Protein AF-A0A6A0HL00-F1 (afdb_monomer_lite)

Radius of gyration: 14.91 Å; chains: 1; bounding box: 37×49×32 Å

pLDDT: mean 86.74, std 15.73, range [36.56, 97.69]

Structure (mmCIF, N/CA/C/O backbone):
data_AF-A0A6A0HL00-F1
#
_entry.id   AF-A0A6A0HL00-F1
#
loop_
_atom_site.group_PDB
_atom_site.id
_atom_site.type_symbol
_atom_site.label_atom_id
_atom_site.label_alt_id
_atom_site.label_comp_id
_atom_site.label_asym_id
_atom_site.label_entity_id
_atom_site.label_seq_id
_atom_site.pdbx_PDB_ins_code
_atom_site.Cartn_x
_atom_site.Cartn_y
_atom_site.Cartn_z
_atom_site.occupancy
_atom_site.B_iso_or_equiv
_atom_site.auth_seq_id
_atom_site.auth_comp_id
_atom_site.auth_asym_id
_atom_site.auth_atom_id
_atom_site.pdbx_PDB_model_num
ATOM 1 N N . MET A 1 1 ? -24.723 -33.910 14.387 1.00 44.19 1 MET A N 1
ATOM 2 C CA . MET A 1 1 ? -23.335 -33.555 14.020 1.00 44.19 1 MET A CA 1
ATOM 3 C C . MET A 1 1 ? -23.344 -32.070 13.682 1.00 44.19 1 MET A C 1
ATOM 5 O O . MET A 1 1 ? -24.042 -31.686 12.755 1.00 44.19 1 MET A O 1
ATOM 9 N N . LYS A 1 2 ? -22.757 -31.217 14.527 1.00 42.97 2 LYS A N 1
ATOM 10 C CA . LYS A 1 2 ? -22.832 -29.755 14.374 1.00 42.97 2 LYS A CA 1
ATOM 11 C C . LYS A 1 2 ? -21.758 -29.353 13.361 1.00 42.97 2 LYS A C 1
ATOM 13 O O . LYS A 1 2 ? -20.577 -29.503 13.648 1.00 42.97 2 LYS A O 1
ATOM 18 N N . MET A 1 3 ? -22.172 -28.952 12.164 1.00 36.56 3 MET A N 1
ATOM 19 C CA . MET A 1 3 ? -21.268 -28.488 11.114 1.00 36.56 3 MET A CA 1
ATOM 20 C C . MET A 1 3 ? -20.731 -27.122 11.550 1.00 36.56 3 MET A C 1
ATOM 22 O O . MET A 1 3 ? -21.468 -26.139 11.575 1.00 36.56 3 MET A O 1
ATOM 26 N N . VAL A 1 4 ? -19.480 -27.082 12.004 1.00 46.38 4 VAL A N 1
ATOM 27 C CA . VAL A 1 4 ? -18.776 -25.826 12.268 1.00 46.38 4 VAL A CA 1
ATOM 28 C C . VAL A 1 4 ? -18.347 -25.299 10.906 1.00 46.38 4 VAL A C 1
ATOM 30 O O . VAL A 1 4 ? -17.425 -25.825 10.289 1.00 46.38 4 VAL A O 1
ATOM 33 N N . VAL A 1 5 ? -19.083 -24.314 10.398 1.00 45.00 5 VAL A N 1
ATOM 34 C CA . VAL A 1 5 ? -18.658 -23.531 9.240 1.00 45.00 5 VAL A CA 1
ATOM 35 C C . VAL A 1 5 ? -17.499 -22.667 9.722 1.00 45.00 5 VAL A C 1
ATOM 37 O O . VAL A 1 5 ? -17.699 -21.721 10.480 1.00 45.00 5 VAL A O 1
ATOM 40 N N . TYR A 1 6 ? -16.278 -23.024 9.337 1.00 46.00 6 TYR A N 1
ATOM 41 C CA . TYR A 1 6 ? -15.144 -22.122 9.464 1.00 46.00 6 TYR A CA 1
ATOM 42 C C . TYR A 1 6 ? -15.341 -21.030 8.413 1.00 46.00 6 TYR A C 1
ATOM 44 O O . TYR A 1 6 ? -15.030 -21.226 7.240 1.00 46.00 6 TYR A O 1
ATOM 52 N N . CYS A 1 7 ? -15.921 -19.895 8.809 1.00 47.44 7 CYS A N 1
ATOM 53 C CA . CYS A 1 7 ? -15.762 -18.677 8.027 1.00 47.44 7 CYS A CA 1
ATOM 54 C C . CYS A 1 7 ? -14.262 -18.371 8.011 1.00 47.44 7 CYS A C 1
ATOM 56 O O . CYS A 1 7 ? -13.711 -17.930 9.018 1.00 47.44 7 CYS A O 1
ATOM 58 N N . P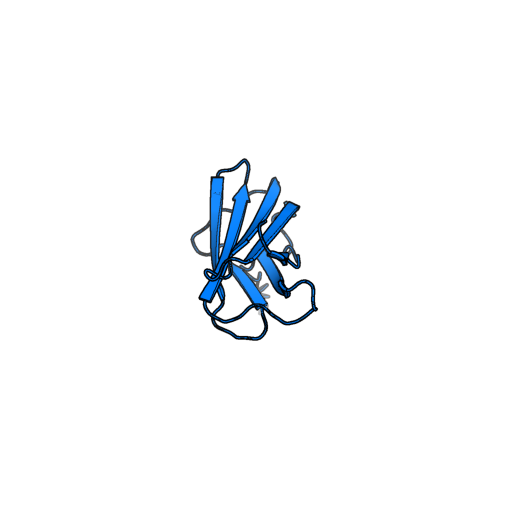HE A 1 8 ? -13.592 -18.658 6.895 1.00 42.84 8 PHE A N 1
ATOM 59 C CA . PHE A 1 8 ? -12.274 -18.108 6.612 1.00 42.84 8 PHE A CA 1
ATOM 60 C C . PHE A 1 8 ? -12.463 -16.603 6.433 1.00 42.84 8 PHE A C 1
ATOM 62 O O . PHE A 1 8 ? -12.720 -16.125 5.331 1.00 42.84 8 PHE A O 1
ATOM 69 N N . PHE A 1 9 ? -12.410 -15.851 7.528 1.00 53.38 9 PHE A N 1
ATOM 70 C CA . PHE A 1 9 ? -12.161 -14.425 7.426 1.00 53.38 9 PHE A CA 1
ATOM 71 C C . PHE A 1 9 ? -10.759 -14.302 6.834 1.00 53.38 9 PHE A C 1
ATOM 73 O O . PHE A 1 9 ? -9.781 -14.675 7.482 1.00 53.38 9 PHE A O 1
ATOM 80 N N . SER A 1 10 ? -10.666 -13.875 5.572 1.00 65.12 10 SER A N 1
ATOM 81 C CA . SER A 1 10 ? -9.398 -13.390 5.037 1.00 65.12 10 SER A CA 1
ATOM 82 C C . SER A 1 10 ? -8.894 -12.328 6.011 1.00 65.12 10 SER A C 1
ATOM 84 O O . SER A 1 10 ? -9.611 -11.379 6.321 1.00 65.12 10 SER A O 1
ATOM 86 N N . ASN A 1 11 ? -7.696 -12.521 6.549 1.00 83.00 11 ASN A N 1
ATOM 87 C CA . ASN A 1 11 ? -7.044 -11.560 7.437 1.00 83.00 11 ASN A CA 1
ATOM 88 C C . ASN A 1 11 ? -6.485 -10.351 6.672 1.00 83.00 11 ASN A C 1
ATOM 90 O O . ASN A 1 11 ? -5.931 -9.441 7.289 1.00 83.00 11 ASN A O 1
ATOM 94 N N . VAL A 1 12 ? -6.624 -10.336 5.344 1.00 89.81 12 VAL A N 1
ATOM 95 C CA . VAL A 1 12 ? -6.266 -9.209 4.488 1.00 89.81 12 VAL A CA 1
ATOM 96 C C . VAL A 1 12 ? -7.157 -8.019 4.835 1.00 89.81 12 VAL A C 1
ATOM 98 O O . VAL A 1 12 ? -8.378 -8.129 4.894 1.00 89.81 12 VAL A O 1
ATOM 101 N N . GLN A 1 13 ? -6.521 -6.885 5.097 1.00 92.19 13 GLN A N 1
ATOM 102 C CA . GLN A 1 13 ? -7.179 -5.631 5.458 1.00 92.19 13 GLN A CA 1
ATOM 103 C C . GLN A 1 13 ? -7.190 -4.673 4.268 1.00 92.19 13 GLN A C 1
ATOM 105 O O . GLN A 1 13 ? -8.196 -4.010 4.022 1.00 92.19 13 GLN A O 1
ATOM 110 N N . PHE A 1 14 ? -6.094 -4.659 3.503 1.00 93.81 14 PHE A N 1
ATOM 111 C CA . PHE A 1 14 ? -5.936 -3.868 2.286 1.00 93.81 14 PHE A CA 1
ATOM 112 C C . PHE A 1 14 ? -5.359 -4.730 1.175 1.00 93.81 14 PHE A C 1
ATOM 114 O O . PHE A 1 14 ? -4.406 -5.482 1.403 1.00 93.81 14 PHE A O 1
ATOM 121 N N . GLU A 1 15 ? -5.910 -4.583 -0.019 1.00 94.75 15 GLU A N 1
ATOM 122 C CA . GLU A 1 15 ? -5.484 -5.305 -1.211 1.00 94.75 15 GLU A CA 1
ATOM 123 C C . GLU A 1 15 ? -5.567 -4.401 -2.438 1.00 94.75 15 GLU A C 1
ATOM 125 O O . GLU A 1 15 ? -6.341 -3.449 -2.472 1.00 94.75 15 GLU A O 1
ATOM 130 N N . GLY A 1 16 ? -4.773 -4.681 -3.460 1.00 95.50 16 GLY A N 1
ATOM 131 C CA . GLY A 1 16 ? -4.881 -3.992 -4.738 1.00 95.50 16 GLY A CA 1
ATOM 132 C C . GLY A 1 16 ? -3.626 -4.151 -5.570 1.00 95.50 16 GLY A C 1
ATOM 133 O O . GLY A 1 16 ? -2.781 -5.007 -5.297 1.00 95.50 16 GLY A O 1
ATOM 134 N N . THR A 1 17 ? -3.495 -3.297 -6.581 1.00 97.38 17 THR A N 1
ATOM 135 C CA . THR A 1 17 ? -2.323 -3.279 -7.458 1.00 97.38 17 THR A CA 1
ATOM 136 C C . THR A 1 17 ? -1.617 -1.932 -7.390 1.00 97.38 17 THR A C 1
ATOM 138 O O . THR A 1 17 ? -2.238 -0.870 -7.490 1.00 97.38 17 THR A O 1
ATOM 141 N N . VAL A 1 18 ? -0.294 -1.965 -7.271 1.00 97.19 18 VAL A N 1
ATOM 142 C CA . VAL A 1 18 ? 0.567 -0.812 -7.519 1.00 97.19 18 VAL A CA 1
ATOM 143 C C . VAL A 1 18 ? 0.996 -0.830 -8.982 1.00 97.19 18 VAL A C 1
ATOM 145 O O . VAL A 1 18 ? 1.534 -1.825 -9.470 1.00 97.19 18 VAL A O 1
ATOM 148 N N . LYS A 1 19 ? 0.774 0.273 -9.693 1.00 96.69 19 LYS A N 1
ATOM 149 C CA . LYS A 1 19 ? 1.106 0.400 -11.118 1.00 96.69 19 LYS A CA 1
ATOM 150 C C . LYS A 1 19 ? 1.655 1.775 -11.448 1.00 96.69 19 LYS A C 1
ATOM 152 O O . LYS A 1 19 ? 1.282 2.760 -10.826 1.00 96.69 19 LYS A O 1
ATOM 157 N N . TYR A 1 20 ? 2.502 1.862 -12.458 1.00 95.06 20 TYR A N 1
ATOM 158 C CA . TYR A 1 20 ? 2.942 3.133 -13.022 1.00 95.06 20 TYR A CA 1
ATOM 159 C C . TYR A 1 20 ? 1.813 3.814 -13.804 1.00 95.06 20 TYR A C 1
ATOM 161 O O . TYR A 1 20 ? 0.868 3.159 -14.248 1.00 95.06 20 TYR A O 1
ATOM 169 N N . THR A 1 21 ? 1.941 5.117 -14.065 1.00 92.75 21 THR A N 1
ATOM 170 C CA . THR A 1 21 ? 0.998 5.895 -14.899 1.00 92.75 21 THR A CA 1
ATOM 171 C C . THR A 1 21 ? 0.719 5.251 -16.260 1.00 92.75 21 THR A C 1
ATOM 173 O O . THR A 1 21 ? -0.386 5.343 -16.785 1.00 92.75 21 THR A O 1
ATOM 176 N N . ILE A 1 22 ? 1.727 4.585 -16.831 1.00 90.81 22 ILE A N 1
ATOM 177 C CA . ILE A 1 22 ? 1.648 3.879 -18.118 1.00 90.81 22 ILE A CA 1
ATOM 178 C C . ILE A 1 22 ? 0.909 2.531 -18.036 1.00 90.81 22 ILE A C 1
ATOM 180 O O . ILE A 1 22 ? 0.789 1.840 -19.042 1.00 90.81 22 ILE A O 1
ATOM 184 N N . GLY A 1 23 ? 0.432 2.143 -16.851 1.00 90.44 23 GLY A N 1
ATOM 185 C CA . GLY A 1 23 ? -0.327 0.917 -16.600 1.00 90.44 23 GLY A CA 1
ATOM 186 C C . GLY A 1 23 ? 0.520 -0.312 -16.266 1.00 90.44 23 GLY A C 1
ATOM 187 O O . GLY A 1 23 ? -0.039 -1.322 -15.850 1.00 90.44 23 GLY A O 1
ATOM 188 N N . ASN A 1 24 ? 1.848 -0.236 -16.403 1.00 94.19 24 ASN A N 1
ATOM 189 C CA . ASN A 1 24 ? 2.738 -1.338 -16.037 1.00 94.19 24 ASN A CA 1
ATOM 190 C C . ASN A 1 24 ? 2.713 -1.578 -14.519 1.00 94.19 24 ASN A C 1
ATOM 192 O O . ASN A 1 24 ? 2.743 -0.602 -13.766 1.00 94.19 24 ASN A O 1
ATOM 196 N N . PRO A 1 25 ? 2.707 -2.839 -14.059 1.00 95.81 25 PRO A N 1
ATOM 197 C CA . PRO A 1 25 ? 2.791 -3.149 -12.638 1.00 95.81 25 PRO A CA 1
ATOM 198 C C . PRO A 1 25 ? 4.114 -2.667 -12.039 1.00 95.81 25 PRO A C 1
ATOM 200 O O . PRO A 1 25 ? 5.148 -2.637 -12.715 1.00 95.81 25 PRO A O 1
ATOM 203 N N . ALA A 1 26 ? 4.073 -2.288 -10.765 1.00 94.94 26 ALA A N 1
ATOM 204 C CA . ALA A 1 26 ? 5.273 -1.956 -10.014 1.00 94.94 26 ALA A CA 1
ATOM 205 C C . ALA A 1 26 ? 6.144 -3.210 -9.791 1.00 94.94 26 ALA A C 1
ATOM 207 O O . ALA A 1 26 ? 5.615 -4.320 -9.662 1.00 94.94 26 ALA A O 1
ATOM 208 N N . PRO A 1 27 ? 7.478 -3.063 -9.755 1.00 93.31 27 PRO A N 1
ATOM 209 C CA . PRO A 1 27 ? 8.391 -4.187 -9.637 1.00 93.31 27 PRO A CA 1
ATOM 210 C C . PRO A 1 27 ? 8.446 -4.747 -8.211 1.00 93.31 27 PRO A C 1
ATOM 212 O O . PRO A 1 27 ? 8.071 -4.088 -7.233 1.00 93.31 27 PRO A O 1
ATOM 215 N N . PHE A 1 28 ? 9.028 -5.945 -8.105 1.00 95.69 28 PHE A N 1
ATOM 216 C CA . PHE A 1 28 ? 9.495 -6.521 -6.845 1.00 95.69 28 PHE A CA 1
ATOM 217 C C . PHE A 1 28 ? 10.320 -5.500 -6.051 1.00 95.69 28 PHE A C 1
ATOM 219 O O . PHE A 1 28 ? 11.153 -4.791 -6.618 1.00 95.69 28 PHE A O 1
ATOM 226 N N . GLY A 1 29 ? 10.122 -5.460 -4.734 1.00 94.94 29 GLY A N 1
ATOM 227 C CA . GLY A 1 29 ? 10.834 -4.538 -3.846 1.00 94.94 29 GLY A CA 1
ATOM 228 C C . GLY A 1 29 ? 10.128 -3.200 -3.614 1.00 94.94 29 GLY A C 1
ATOM 229 O O . GLY A 1 29 ? 10.482 -2.508 -2.661 1.00 94.94 29 GLY A O 1
ATOM 230 N N . THR A 1 30 ? 9.093 -2.868 -4.395 1.00 96.81 30 THR A N 1
ATOM 231 C CA . THR A 1 30 ? 8.214 -1.721 -4.106 1.00 96.81 30 THR A CA 1
ATOM 232 C C . THR A 1 30 ? 7.589 -1.882 -2.718 1.00 96.81 30 THR A C 1
ATOM 234 O O . THR A 1 30 ? 7.159 -2.977 -2.344 1.00 96.81 30 THR A O 1
ATOM 237 N N . ILE A 1 31 ? 7.542 -0.806 -1.934 1.00 97.31 31 ILE A N 1
ATOM 238 C CA . ILE A 1 31 ? 7.031 -0.823 -0.559 1.00 97.31 31 ILE A CA 1
ATOM 239 C C . ILE A 1 31 ? 5.679 -0.123 -0.519 1.00 97.31 31 ILE A C 1
ATOM 241 O O . ILE A 1 31 ? 5.598 1.060 -0.833 1.00 97.31 31 ILE A O 1
ATOM 245 N N . VAL A 1 32 ? 4.645 -0.832 -0.069 1.00 97.69 32 VAL A N 1
ATOM 246 C CA . VAL A 1 32 ? 3.317 -0.282 0.221 1.00 97.69 32 VAL A CA 1
ATOM 247 C C . VAL A 1 32 ? 3.180 -0.049 1.720 1.00 97.69 32 VAL A C 1
ATOM 249 O O . VAL A 1 32 ? 3.498 -0.935 2.513 1.00 97.69 32 VAL A O 1
ATOM 252 N N . LYS A 1 33 ? 2.700 1.127 2.121 1.00 96.94 33 LYS A N 1
ATOM 253 C CA . LYS A 1 33 ? 2.488 1.527 3.518 1.00 96.94 33 LYS A CA 1
ATOM 254 C C . LYS A 1 33 ? 1.060 2.011 3.722 1.00 96.94 33 LYS A C 1
ATOM 256 O O . LYS A 1 33 ? 0.498 2.689 2.868 1.00 96.94 33 LYS A O 1
ATOM 261 N N . VAL A 1 34 ? 0.492 1.698 4.880 1.00 96.31 34 VAL A N 1
ATOM 262 C CA . VAL A 1 34 ? -0.866 2.079 5.280 1.00 96.31 34 VAL A CA 1
ATOM 263 C C . VAL A 1 34 ? -0.792 2.934 6.537 1.00 96.31 34 VAL A C 1
ATOM 265 O O . VAL A 1 34 ? -0.251 2.507 7.559 1.00 96.31 34 VAL A O 1
ATOM 268 N N . PHE A 1 35 ? -1.374 4.127 6.487 1.00 96.62 35 PHE A N 1
ATOM 269 C CA . PHE A 1 35 ? -1.375 5.097 7.576 1.00 96.62 35 PHE A CA 1
ATOM 270 C C . PHE A 1 35 ? -2.791 5.414 8.045 1.00 96.62 35 PHE A C 1
ATOM 272 O O . PHE A 1 35 ? -3.686 5.642 7.236 1.00 96.62 35 PHE A O 1
ATOM 279 N N . LEU A 1 36 ? -2.965 5.526 9.360 1.00 95.69 36 LEU A N 1
ATOM 280 C CA . LEU A 1 36 ? -4.171 6.061 9.993 1.00 95.69 36 LEU A CA 1
ATOM 281 C C . LEU A 1 36 ? -3.789 7.282 10.819 1.00 95.69 36 LEU A C 1
ATOM 283 O O . LEU A 1 36 ? -2.965 7.167 11.729 1.00 95.69 36 LEU A O 1
ATOM 287 N N . ASN A 1 37 ? -4.391 8.437 10.532 1.00 94.88 37 ASN A N 1
ATOM 288 C CA . ASN A 1 37 ? -4.081 9.700 11.215 1.00 94.88 37 ASN A CA 1
ATOM 289 C C . ASN A 1 37 ? -2.562 9.991 11.246 1.00 94.88 37 ASN A C 1
ATOM 291 O O . ASN A 1 37 ? -2.010 10.368 12.277 1.00 94.88 37 ASN A O 1
ATOM 295 N N . GLY A 1 38 ? -1.869 9.723 10.131 1.00 94.12 38 GLY A N 1
ATOM 296 C CA . GLY A 1 38 ? -0.418 9.906 9.984 1.00 94.12 38 GLY A CA 1
ATOM 297 C C . GLY A 1 38 ? 0.462 8.851 10.667 1.00 94.12 38 GLY A C 1
ATOM 298 O O . GLY A 1 38 ? 1.676 8.881 10.500 1.00 94.12 38 GLY A O 1
ATOM 299 N N . SER A 1 39 ? -0.114 7.901 11.408 1.00 95.00 39 SER A N 1
ATOM 300 C CA . SER A 1 39 ? 0.636 6.808 12.040 1.00 95.00 39 SER A CA 1
ATOM 301 C C . SER A 1 39 ? 0.668 5.582 11.135 1.00 95.00 39 SER A C 1
ATOM 303 O O . SER A 1 39 ? -0.390 5.146 10.679 1.00 95.00 39 SER A O 1
ATOM 305 N N . LEU A 1 40 ? 1.853 5.006 10.913 1.00 95.06 40 LEU A N 1
ATOM 306 C CA . LEU A 1 40 ? 2.001 3.748 10.178 1.00 95.06 40 LEU A CA 1
ATOM 307 C C . LEU A 1 40 ? 1.265 2.627 10.927 1.00 95.06 40 LEU A C 1
ATOM 309 O O . LEU A 1 40 ? 1.463 2.441 12.129 1.00 95.06 40 LEU A O 1
ATOM 313 N N . ARG A 1 41 ? 0.391 1.915 10.219 1.00 94.00 41 ARG A N 1
ATOM 314 C CA . ARG A 1 41 ? -0.378 0.775 10.737 1.00 94.00 41 ARG A CA 1
ATOM 315 C C . ARG A 1 41 ? 0.048 -0.539 10.127 1.00 94.00 41 ARG A C 1
ATOM 317 O O . ARG A 1 41 ? 0.016 -1.530 10.840 1.00 94.00 41 ARG A O 1
ATOM 324 N N . GLY A 1 42 ? 0.481 -0.503 8.872 1.00 93.62 42 GLY A N 1
ATOM 325 C CA . GLY A 1 42 ? 1.052 -1.669 8.238 1.00 93.62 42 GLY A CA 1
ATOM 326 C C . GLY A 1 42 ? 1.843 -1.373 6.992 1.00 93.62 42 GLY A C 1
ATOM 327 O O . GLY A 1 42 ? 1.790 -0.265 6.448 1.00 93.62 42 GLY A O 1
ATOM 328 N N . GLN A 1 43 ? 2.599 -2.372 6.559 1.00 95.38 43 GLN A N 1
ATOM 329 C CA . GLN A 1 43 ? 3.395 -2.287 5.345 1.00 95.38 43 GLN A CA 1
ATOM 330 C C . GLN A 1 43 ? 3.588 -3.651 4.684 1.00 95.38 43 GLN A C 1
ATOM 332 O O . GLN A 1 43 ? 3.599 -4.690 5.341 1.00 95.38 43 GLN A O 1
ATOM 337 N N . LYS A 1 44 ? 3.815 -3.640 3.374 1.00 95.31 44 LYS A N 1
ATOM 338 C CA . LYS A 1 44 ? 4.165 -4.825 2.591 1.00 95.31 44 LYS A CA 1
ATOM 339 C C . LYS A 1 44 ? 5.170 -4.443 1.516 1.00 95.31 44 LYS A C 1
ATOM 341 O O . LYS A 1 44 ? 4.963 -3.491 0.774 1.00 95.31 44 LYS A O 1
ATOM 346 N N . THR A 1 45 ? 6.242 -5.218 1.412 1.00 96.94 45 THR A N 1
ATOM 347 C CA . THR A 1 45 ? 7.118 -5.201 0.238 1.00 96.94 45 THR A CA 1
ATOM 348 C C . THR A 1 45 ? 6.565 -6.174 -0.795 1.00 96.94 45 THR A C 1
ATOM 350 O O . THR A 1 45 ? 6.230 -7.309 -0.438 1.00 96.94 45 THR A O 1
ATOM 353 N N . LEU A 1 46 ? 6.459 -5.734 -2.049 1.00 96.00 46 LEU A N 1
ATOM 354 C CA . LEU A 1 46 ? 6.029 -6.588 -3.153 1.00 96.00 46 LEU A CA 1
ATOM 355 C C . LEU A 1 46 ? 7.032 -7.727 -3.347 1.00 96.00 46 LEU A C 1
ATOM 357 O O . LEU A 1 46 ? 8.230 -7.487 -3.508 1.00 96.00 46 LEU A O 1
ATOM 361 N N . ASP A 1 47 ? 6.528 -8.957 -3.329 1.00 92.62 47 ASP A N 1
ATOM 362 C CA . ASP A 1 47 ? 7.275 -10.198 -3.547 1.00 92.62 47 ASP A CA 1
ATOM 363 C C . ASP A 1 47 ? 7.103 -10.762 -4.973 1.00 92.62 47 ASP A C 1
ATOM 365 O O . ASP A 1 47 ? 7.816 -11.694 -5.348 1.00 92.62 47 ASP A O 1
ATOM 369 N N . GLY A 1 48 ? 6.234 -10.152 -5.786 1.00 90.56 48 GLY A N 1
ATOM 370 C CA . GLY A 1 48 ? 6.012 -10.454 -7.203 1.00 90.56 48 GLY A CA 1
ATOM 371 C C . GLY A 1 48 ? 6.285 -9.271 -8.143 1.00 90.56 48 GLY A C 1
ATOM 372 O O . GLY A 1 48 ? 6.648 -8.176 -7.718 1.00 90.56 48 GLY A O 1
ATOM 373 N N . THR A 1 49 ? 6.118 -9.505 -9.448 1.00 91.62 49 THR A N 1
ATOM 374 C CA . THR A 1 49 ? 6.254 -8.484 -10.513 1.00 91.62 49 THR A CA 1
ATOM 375 C C . THR A 1 49 ? 4.917 -8.081 -11.138 1.00 91.62 49 THR A C 1
ATOM 377 O O . THR A 1 49 ? 4.893 -7.394 -12.154 1.00 91.62 49 THR A O 1
ATOM 380 N N . ASP A 1 50 ? 3.804 -8.548 -10.579 1.00 94.75 50 ASP A N 1
ATOM 381 C CA . ASP A 1 50 ? 2.436 -8.233 -11.002 1.00 94.75 50 ASP A CA 1
ATOM 382 C C . ASP A 1 50 ? 1.866 -6.989 -10.301 1.00 94.75 50 ASP A C 1
ATOM 384 O O . ASP A 1 50 ? 0.751 -6.571 -10.606 1.00 94.75 50 ASP A O 1
ATOM 388 N N . GLY A 1 51 ? 2.636 -6.366 -9.403 1.00 95.00 51 GLY A N 1
ATOM 389 C CA . GLY A 1 51 ? 2.230 -5.168 -8.673 1.00 95.00 51 GLY A CA 1
ATOM 390 C C . GLY A 1 51 ? 1.236 -5.447 -7.543 1.00 95.00 51 GLY A C 1
ATOM 391 O O . GLY A 1 51 ? 0.812 -4.502 -6.877 1.00 95.00 51 GLY A O 1
ATOM 392 N N . HIS A 1 52 ? 0.840 -6.705 -7.329 1.00 96.88 52 HIS A N 1
ATOM 393 C CA . HIS A 1 52 ? -0.169 -7.073 -6.339 1.00 96.88 52 HIS A CA 1
ATOM 394 C C . HIS A 1 52 ? 0.364 -6.910 -4.920 1.00 96.88 52 HIS A C 1
ATOM 396 O O . HIS A 1 52 ? 1.460 -7.369 -4.596 1.00 96.88 52 HIS A O 1
ATOM 402 N N . TYR A 1 53 ? -0.431 -6.287 -4.053 1.00 95.81 53 TYR A N 1
ATOM 403 C CA . TYR A 1 53 ? -0.151 -6.226 -2.625 1.00 95.81 53 TYR A CA 1
ATOM 404 C C . TYR A 1 53 ? -1.345 -6.726 -1.815 1.00 95.81 53 TYR A C 1
ATOM 406 O O . TYR A 1 53 ? -2.499 -6.490 -2.160 1.00 95.81 53 TYR A O 1
ATOM 414 N N . ALA A 1 54 ? -1.048 -7.363 -0.683 1.00 94.25 54 ALA A N 1
ATOM 415 C CA . ALA A 1 54 ? -2.027 -7.724 0.336 1.00 94.25 54 ALA A CA 1
ATOM 416 C C . ALA A 1 54 ? -1.418 -7.505 1.728 1.00 94.25 54 ALA A C 1
ATOM 418 O O . ALA A 1 54 ? -0.472 -8.201 2.115 1.00 94.25 54 ALA A O 1
ATOM 419 N N . ILE A 1 55 ? -1.956 -6.539 2.474 1.00 92.75 55 ILE A N 1
ATOM 420 C CA . ILE A 1 55 ? -1.554 -6.225 3.852 1.00 92.75 55 ILE A CA 1
ATOM 421 C C . ILE A 1 55 ? -2.525 -6.924 4.802 1.00 92.75 55 ILE A C 1
ATOM 423 O O . ILE A 1 55 ? -3.741 -6.750 4.697 1.00 92.75 55 ILE A O 1
ATOM 427 N N . ARG A 1 56 ? -1.987 -7.751 5.703 1.00 90.12 56 ARG A N 1
ATOM 428 C CA . ARG A 1 56 ? -2.745 -8.628 6.607 1.00 90.12 56 ARG A CA 1
ATOM 429 C C . ARG A 1 56 ? -2.653 -8.138 8.045 1.00 90.12 56 ARG A C 1
ATOM 431 O O . ARG A 1 56 ? -1.591 -7.727 8.486 1.00 90.12 56 ARG A O 1
ATOM 438 N N . GLY A 1 57 ? -3.749 -8.259 8.786 1.00 85.69 57 GLY A N 1
ATOM 439 C CA . GLY A 1 57 ? -3.852 -7.841 10.187 1.00 85.69 57 GLY A CA 1
ATOM 440 C C . GLY A 1 57 ? -3.349 -8.868 11.207 1.00 85.69 57 GLY A C 1
ATOM 441 O O . GLY A 1 57 ? -3.894 -8.918 12.303 1.00 85.69 57 GLY A O 1
ATOM 442 N N . ASP A 1 58 ? -2.375 -9.719 10.860 1.00 77.62 58 ASP A N 1
ATOM 443 C CA . ASP A 1 58 ? -1.922 -10.811 11.745 1.00 77.62 58 ASP A CA 1
ATOM 444 C C . ASP A 1 58 ? -1.169 -10.305 12.985 1.00 77.62 58 ASP A C 1
ATOM 446 O O . ASP A 1 58 ? -1.309 -10.881 14.061 1.00 77.62 58 ASP A O 1
ATOM 450 N N . ASP A 1 59 ? -0.463 -9.178 12.853 1.00 70.44 59 ASP A N 1
ATOM 451 C CA . ASP A 1 59 ? 0.249 -8.486 13.940 1.00 70.44 59 ASP A CA 1
ATOM 452 C C . ASP A 1 59 ? -0.149 -6.996 14.057 1.00 70.44 59 ASP A C 1
ATOM 454 O O . ASP A 1 59 ? 0.339 -6.255 14.915 1.00 70.44 59 ASP A O 1
ATOM 458 N N . GLU A 1 60 ? -1.049 -6.537 13.187 1.00 79.19 60 GLU A N 1
ATOM 459 C CA . GLU A 1 60 ? -1.378 -5.129 12.970 1.00 79.19 60 GLU A CA 1
ATOM 460 C C . GLU A 1 60 ? -2.860 -4.872 13.281 1.00 79.19 60 GLU A C 1
ATOM 462 O O . GLU A 1 60 ? -3.752 -5.544 12.764 1.00 79.19 60 GLU A O 1
ATOM 467 N N . ASN A 1 61 ? -3.149 -3.872 14.121 1.00 84.88 61 ASN A N 1
ATOM 468 C CA . ASN A 1 61 ? -4.527 -3.477 14.419 1.00 84.88 61 ASN A CA 1
ATOM 469 C C . ASN A 1 61 ? -5.007 -2.393 13.444 1.00 84.88 61 ASN A C 1
ATOM 471 O O . ASN A 1 61 ? -4.513 -1.258 13.476 1.00 84.88 61 ASN A O 1
ATOM 475 N N . PHE A 1 62 ? -6.019 -2.730 12.645 1.00 90.12 62 PHE A N 1
ATOM 476 C CA . PHE A 1 62 ? -6.685 -1.825 11.713 1.00 90.12 62 PHE A CA 1
ATOM 477 C C . PHE A 1 62 ? -8.101 -1.474 12.199 1.00 90.12 62 PHE A C 1
ATOM 479 O O . PHE A 1 62 ? -9.070 -2.152 11.860 1.00 90.12 62 PHE A O 1
ATOM 486 N N . PRO A 1 63 ? -8.259 -0.438 13.043 1.00 90.75 63 PRO A N 1
ATOM 487 C CA . PRO A 1 63 ? -9.587 0.026 13.426 1.00 90.75 63 PRO A CA 1
ATOM 488 C C . PRO A 1 63 ? -10.317 0.662 12.235 1.00 90.75 63 PRO A C 1
ATOM 490 O O . PRO A 1 63 ? -9.702 1.200 11.319 1.00 90.75 63 PRO A O 1
ATOM 493 N N . THR A 1 64 ? -11.648 0.685 12.286 1.00 91.31 64 THR A N 1
ATOM 494 C CA . THR A 1 64 ? -12.458 1.437 11.318 1.00 91.31 64 THR A CA 1
ATOM 495 C C . THR A 1 64 ? -11.987 2.890 11.228 1.00 91.31 64 THR A C 1
ATOM 497 O O . THR A 1 64 ? -11.815 3.561 12.250 1.00 91.31 64 THR A O 1
ATOM 500 N N . GLY A 1 65 ? -11.802 3.394 10.009 1.00 92.56 65 GLY A N 1
ATOM 501 C CA . GLY A 1 65 ? -11.263 4.731 9.804 1.00 92.56 65 GLY A CA 1
ATOM 502 C C . GLY A 1 65 ? -11.000 5.087 8.347 1.00 92.56 65 GLY A C 1
ATOM 503 O O . GLY A 1 65 ? -11.334 4.346 7.423 1.00 92.56 65 GLY A O 1
ATOM 504 N N . SER A 1 66 ? -10.405 6.264 8.170 1.00 95.31 66 SER A N 1
ATOM 505 C CA . SER A 1 66 ? -9.972 6.799 6.883 1.00 95.31 66 SER A CA 1
ATOM 506 C C . SER A 1 66 ? -8.454 6.697 6.796 1.00 95.31 66 SER A C 1
ATOM 508 O O . SER A 1 66 ? -7.743 7.282 7.618 1.00 95.31 66 SER A O 1
ATOM 510 N N . TYR A 1 67 ? -7.968 5.923 5.834 1.00 96.00 67 TYR A N 1
ATOM 511 C CA . TYR A 1 67 ? -6.560 5.589 5.690 1.00 96.00 67 TYR A CA 1
ATOM 512 C C . TYR A 1 67 ? -5.910 6.338 4.531 1.00 96.00 67 TYR A C 1
ATOM 514 O O . TYR A 1 67 ? -6.563 6.723 3.557 1.00 96.00 67 TYR A O 1
ATOM 522 N N . ARG A 1 68 ? -4.595 6.521 4.638 1.00 97.31 68 ARG A N 1
ATOM 523 C CA . ARG A 1 68 ? -3.729 6.887 3.519 1.00 97.31 68 ARG A CA 1
ATOM 524 C C . ARG A 1 68 ? -2.874 5.686 3.154 1.00 97.31 68 ARG A C 1
ATOM 526 O O . ARG A 1 68 ? -2.234 5.106 4.030 1.00 97.31 68 ARG A O 1
ATOM 533 N N . LEU A 1 69 ? -2.867 5.329 1.881 1.00 97.44 69 LEU A N 1
ATOM 534 C CA . LEU A 1 69 ? -1.992 4.311 1.321 1.00 97.44 69 LEU A CA 1
ATOM 535 C C . LEU A 1 69 ? -0.891 5.001 0.526 1.00 97.44 69 LEU A C 1
ATOM 537 O O . LEU A 1 69 ? -1.170 5.944 -0.208 1.00 97.44 69 LEU A O 1
ATOM 541 N N . GLU A 1 70 ? 0.336 4.525 0.665 1.00 97.31 70 GLU A N 1
ATOM 542 C CA . GLU A 1 70 ? 1.503 5.009 -0.070 1.00 97.31 70 GLU A CA 1
ATOM 543 C C . GLU A 1 70 ? 2.219 3.834 -0.720 1.00 97.31 70 GLU A C 1
ATOM 545 O O . GLU A 1 70 ? 2.285 2.757 -0.128 1.00 97.31 70 GLU A O 1
ATOM 550 N N . ALA A 1 71 ? 2.791 4.050 -1.898 1.00 97.12 71 ALA A N 1
ATOM 551 C CA . ALA A 1 71 ? 3.709 3.130 -2.543 1.00 97.12 71 ALA A CA 1
ATOM 552 C C . ALA A 1 71 ? 4.966 3.874 -3.009 1.00 97.12 71 ALA A C 1
ATOM 554 O O . ALA A 1 71 ? 4.874 4.959 -3.582 1.00 97.12 71 ALA A O 1
ATOM 555 N N . ASP A 1 72 ? 6.126 3.271 -2.771 1.00 95.94 72 ASP A N 1
ATOM 556 C CA . ASP A 1 72 ? 7.447 3.789 -3.138 1.00 95.94 72 ASP A CA 1
ATOM 557 C C . ASP A 1 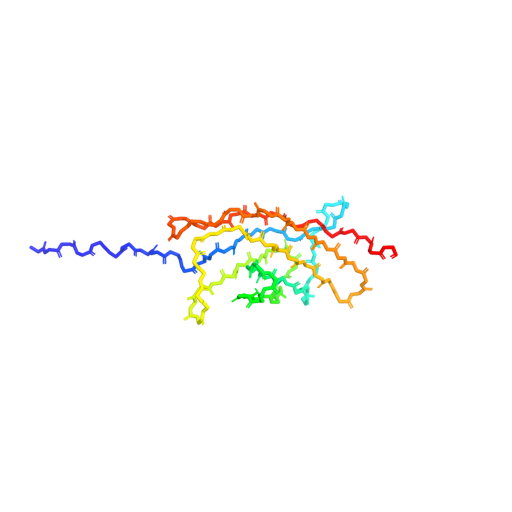72 ? 8.254 2.660 -3.788 1.00 95.94 72 ASP A C 1
ATOM 559 O O . ASP A 1 72 ? 8.506 1.627 -3.155 1.00 95.94 72 ASP A O 1
ATOM 563 N N . ASP A 1 73 ? 8.640 2.835 -5.052 1.00 93.56 73 ASP A N 1
ATOM 564 C CA . ASP A 1 73 ? 9.384 1.822 -5.810 1.00 93.56 73 ASP A CA 1
ATOM 565 C C . ASP A 1 73 ? 10.887 1.783 -5.511 1.00 93.56 73 ASP A C 1
ATOM 567 O O . ASP A 1 73 ? 11.605 0.976 -6.097 1.00 93.56 73 ASP A O 1
ATOM 571 N N . GLN A 1 74 ? 11.361 2.629 -4.590 1.00 91.94 74 GLN A N 1
ATOM 572 C CA . GLN A 1 74 ? 12.760 2.761 -4.174 1.00 91.94 74 GLN A CA 1
ATOM 573 C C . GLN A 1 74 ? 13.710 3.269 -5.273 1.00 91.94 74 GLN A C 1
ATOM 575 O O . GLN A 1 74 ? 14.922 3.332 -5.054 1.00 91.94 74 GLN A O 1
ATOM 580 N N . ILE A 1 75 ? 13.192 3.640 -6.447 1.00 87.31 75 ILE A N 1
ATOM 581 C CA . ILE A 1 75 ? 13.973 4.087 -7.612 1.00 87.31 75 ILE A CA 1
ATOM 582 C C . ILE A 1 75 ? 13.673 5.561 -7.947 1.00 87.31 75 ILE A C 1
ATOM 584 O O . ILE A 1 75 ? 14.457 6.208 -8.641 1.00 87.31 75 ILE A O 1
ATOM 588 N N . GLY A 1 76 ? 12.598 6.126 -7.391 1.00 86.56 76 GLY A N 1
ATOM 589 C CA . GLY A 1 76 ? 12.261 7.553 -7.490 1.00 86.56 76 GLY A CA 1
ATOM 590 C C . GLY A 1 76 ? 10.800 7.826 -7.840 1.00 86.56 76 GLY A C 1
ATOM 591 O O . GLY A 1 76 ? 10.431 8.973 -8.100 1.00 86.56 76 GLY A O 1
ATOM 592 N N . THR A 1 77 ? 9.964 6.790 -7.856 1.00 93.69 77 THR A N 1
ATOM 593 C CA . THR A 1 77 ? 8.554 6.882 -8.224 1.00 93.69 77 THR A CA 1
ATOM 594 C C . THR A 1 77 ? 7.689 6.631 -6.998 1.00 93.69 77 THR A C 1
ATOM 596 O O . THR A 1 77 ? 7.883 5.659 -6.267 1.00 93.69 77 THR A O 1
ATOM 599 N N . PHE A 1 78 ? 6.710 7.507 -6.779 1.00 94.94 78 PHE A N 1
ATOM 600 C CA . PHE A 1 78 ? 5.857 7.483 -5.594 1.00 94.94 78 PHE A CA 1
ATOM 601 C C . PHE A 1 78 ? 4.385 7.613 -5.984 1.00 94.94 78 PHE A C 1
ATOM 603 O O . PHE A 1 78 ? 4.032 8.270 -6.966 1.00 94.94 78 PHE A O 1
ATOM 610 N N . GLY A 1 79 ? 3.510 6.984 -5.212 1.00 95.69 79 GLY A N 1
ATOM 611 C CA . GLY A 1 79 ? 2.068 7.076 -5.382 1.00 95.69 79 GLY A CA 1
ATOM 612 C C . GLY A 1 79 ? 1.371 7.057 -4.037 1.00 95.69 79 GLY A C 1
ATOM 613 O O . GLY A 1 79 ? 1.784 6.340 -3.131 1.00 95.69 79 GLY A O 1
ATOM 614 N N . GLU A 1 80 ? 0.289 7.817 -3.910 1.00 96.00 80 GLU A N 1
ATOM 615 C CA . GLU A 1 80 ? -0.539 7.797 -2.710 1.00 96.00 80 GLU A CA 1
ATOM 616 C C . GLU A 1 80 ? -2.028 7.822 -3.039 1.00 96.00 80 GLU A C 1
ATOM 618 O O . GLU A 1 80 ? -2.462 8.377 -4.052 1.00 96.00 80 GLU A O 1
ATOM 623 N N . VAL A 1 81 ? -2.817 7.231 -2.147 1.00 96.19 81 VAL A N 1
ATOM 624 C CA . VAL A 1 81 ? -4.273 7.339 -2.143 1.00 96.19 81 VAL A CA 1
ATOM 625 C C . VAL A 1 81 ? -4.712 7.758 -0.753 1.00 96.19 81 VAL A C 1
ATOM 627 O O . VAL A 1 81 ? -4.432 7.087 0.240 1.00 96.19 81 VAL A O 1
ATOM 630 N N . ASN A 1 82 ? -5.413 8.883 -0.684 1.00 95.44 82 ASN A N 1
ATOM 631 C CA . ASN A 1 82 ? -5.943 9.429 0.555 1.00 95.44 82 ASN A CA 1
ATOM 632 C C . ASN A 1 82 ? -7.417 9.050 0.728 1.00 95.44 82 ASN A C 1
ATOM 634 O O . ASN A 1 82 ? -8.145 8.864 -0.243 1.00 95.44 82 ASN A O 1
ATOM 638 N N . ASN A 1 83 ? -7.869 9.036 1.979 1.00 93.75 83 ASN A N 1
ATOM 639 C CA . ASN A 1 83 ? -9.257 8.783 2.364 1.00 93.75 83 ASN A CA 1
ATOM 640 C C . ASN A 1 83 ? -9.813 7.407 1.975 1.00 93.75 83 ASN A C 1
ATOM 642 O O . ASN A 1 83 ? -10.997 7.262 1.668 1.00 93.75 83 ASN A O 1
ATOM 646 N N . VAL A 1 84 ? -8.962 6.386 2.022 1.00 93.88 84 VAL A N 1
ATOM 647 C CA . VAL A 1 84 ? -9.349 4.994 1.804 1.00 93.88 84 VAL A CA 1
ATOM 648 C C . VAL A 1 84 ? -10.169 4.522 3.004 1.00 93.88 84 VAL A C 1
ATOM 650 O O . VAL A 1 84 ? -9.661 4.411 4.120 1.00 93.88 84 VAL A O 1
ATOM 653 N N . SER A 1 85 ? -11.467 4.304 2.794 1.00 91.56 85 SER A N 1
ATOM 654 C CA . SER A 1 85 ? -12.376 3.902 3.866 1.00 91.56 85 SER A CA 1
ATOM 655 C C . SER A 1 85 ? -12.167 2.434 4.217 1.00 91.56 85 SER A C 1
ATOM 657 O O . SER A 1 85 ? -12.338 1.553 3.375 1.00 91.56 85 SER A O 1
ATOM 659 N N . HIS A 1 86 ? -11.829 2.175 5.476 1.00 90.00 86 HIS A N 1
ATOM 660 C CA . HIS A 1 86 ? -11.722 0.829 6.012 1.00 90.00 86 HIS A CA 1
ATOM 661 C C . HIS A 1 86 ? -12.800 0.605 7.069 1.00 90.00 86 HIS A C 1
ATOM 663 O O . HIS A 1 86 ? -12.944 1.386 8.015 1.00 90.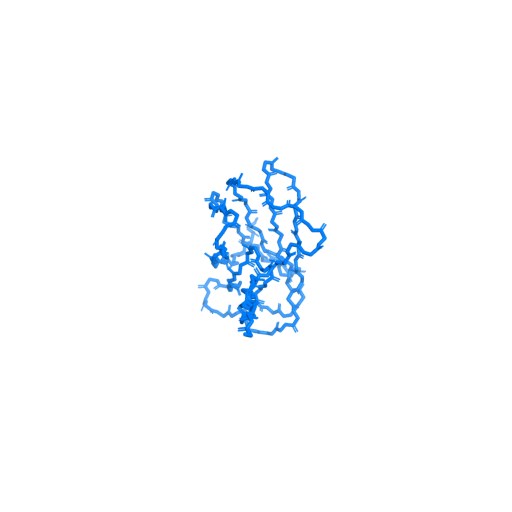00 86 HIS A O 1
ATOM 669 N N . THR A 1 87 ? -13.550 -0.480 6.900 1.00 83.75 87 THR A N 1
ATOM 670 C CA . THR A 1 87 ? -14.493 -1.002 7.890 1.00 83.75 87 THR A CA 1
ATOM 671 C C . THR A 1 87 ? -14.085 -2.438 8.171 1.00 83.75 87 THR A C 1
ATOM 673 O O . THR A 1 87 ? -13.713 -3.148 7.248 1.00 83.75 87 THR A O 1
ATOM 676 N N . GLN A 1 88 ? -14.152 -2.862 9.428 1.00 70.25 88 GLN A N 1
ATOM 677 C CA . GLN A 1 88 ? -13.582 -4.117 9.941 1.00 70.25 88 GLN A CA 1
ATOM 678 C C . GLN A 1 88 ? -14.113 -5.428 9.299 1.00 70.25 88 GLN A C 1
ATOM 680 O O . GLN A 1 88 ? -13.832 -6.507 9.812 1.00 70.25 88 GLN A O 1
ATOM 685 N N . ALA A 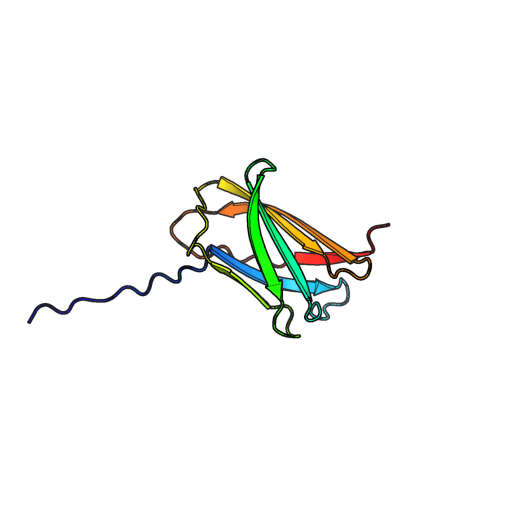1 89 ? -14.939 -5.375 8.246 1.00 57.94 89 ALA A N 1
ATOM 686 C CA . ALA A 1 89 ? -15.727 -6.514 7.769 1.00 57.94 89 ALA A CA 1
ATOM 687 C C . ALA A 1 89 ? -15.787 -6.722 6.239 1.00 57.94 89 ALA A C 1
ATOM 689 O O . ALA A 1 89 ? -16.473 -7.647 5.799 1.00 57.94 89 ALA A O 1
ATOM 690 N N . PRO A 1 90 ? -15.082 -5.935 5.414 1.00 72.25 90 PRO A N 1
ATOM 691 C CA . PRO A 1 90 ? -14.447 -6.543 4.238 1.00 72.25 90 PRO A CA 1
ATOM 692 C C . PRO A 1 90 ? -13.018 -6.040 3.964 1.00 72.25 90 PRO A C 1
ATOM 694 O O . PRO A 1 90 ? -12.589 -5.018 4.495 1.00 72.25 90 PRO A O 1
ATOM 697 N N . ILE A 1 91 ? -12.308 -6.765 3.089 1.00 82.75 91 ILE A N 1
ATOM 698 C CA . ILE A 1 91 ? -11.042 -6.324 2.487 1.00 82.75 91 ILE A CA 1
ATOM 699 C C . ILE A 1 91 ? -11.276 -4.969 1.813 1.00 82.75 91 ILE A C 1
ATOM 701 O O . ILE A 1 91 ? -12.236 -4.807 1.055 1.00 82.75 91 ILE A O 1
ATOM 705 N N . THR A 1 92 ? -10.406 -3.998 2.074 1.00 86.56 92 THR A N 1
ATOM 706 C CA . THR A 1 92 ? -10.423 -2.723 1.361 1.00 86.56 92 THR A CA 1
ATOM 707 C C . THR A 1 92 ? -9.555 -2.827 0.109 1.00 86.56 92 THR A C 1
ATOM 709 O O . THR A 1 92 ? -8.330 -2.848 0.200 1.00 86.56 92 THR A O 1
ATOM 712 N N . GLU A 1 93 ? -10.192 -2.885 -1.060 1.00 91.12 93 GLU A N 1
ATOM 713 C CA . GLU A 1 93 ? -9.502 -2.926 -2.352 1.00 91.12 93 GLU A CA 1
ATOM 714 C C . GLU A 1 93 ? -9.188 -1.516 -2.867 1.00 91.12 93 GLU A C 1
ATOM 716 O O . GLU A 1 93 ? -10.088 -0.686 -3.014 1.00 91.12 93 GLU A O 1
ATOM 721 N N . GLN A 1 94 ? -7.917 -1.235 -3.154 1.00 95.19 94 GLN A N 1
ATOM 722 C CA . GLN A 1 94 ? -7.487 0.059 -3.673 1.00 95.19 94 GLN A CA 1
ATOM 723 C C . GLN A 1 94 ? -6.208 -0.046 -4.512 1.00 95.19 94 GLN A C 1
ATOM 725 O O . GLN A 1 94 ? -5.151 -0.436 -4.028 1.00 95.19 94 GLN A O 1
ATOM 730 N N . ASP A 1 95 ? -6.258 0.411 -5.760 1.00 95.94 95 ASP A N 1
ATOM 731 C CA . ASP A 1 95 ? -5.051 0.561 -6.577 1.00 9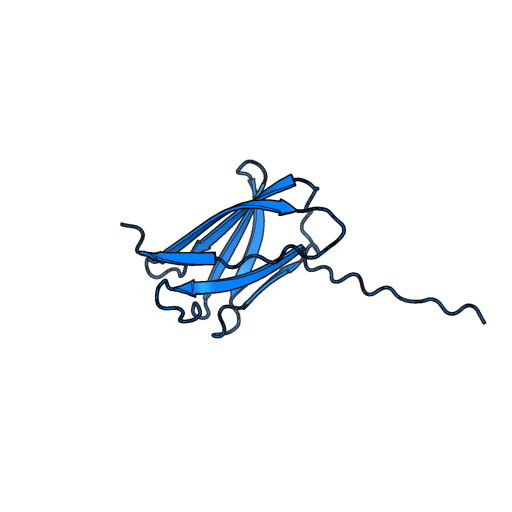5.94 95 ASP A CA 1
ATOM 732 C C . ASP A 1 95 ? -4.281 1.832 -6.211 1.00 95.94 95 ASP A C 1
ATOM 734 O O . ASP A 1 95 ? -4.890 2.869 -5.928 1.00 95.94 95 ASP A O 1
ATOM 738 N N . ILE A 1 96 ? -2.951 1.771 -6.307 1.00 96.75 96 ILE A N 1
ATOM 739 C CA . ILE A 1 96 ? -2.049 2.916 -6.132 1.00 96.75 96 ILE A CA 1
ATOM 740 C C . ILE A 1 96 ? -1.324 3.166 -7.455 1.00 96.75 96 ILE A C 1
ATOM 742 O O . ILE A 1 96 ? -0.739 2.253 -8.039 1.00 96.75 96 ILE A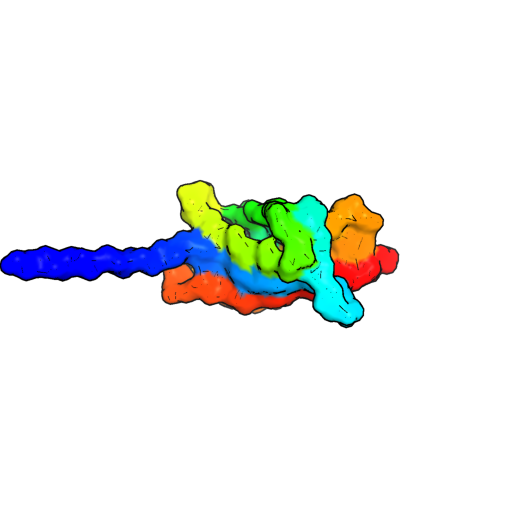 O 1
ATOM 746 N N . VAL A 1 97 ? -1.353 4.411 -7.934 1.00 97.00 97 VAL A N 1
ATOM 747 C CA . VAL A 1 97 ? -0.655 4.803 -9.165 1.00 97.00 97 VAL A CA 1
ATOM 748 C C . VAL A 1 97 ? 0.637 5.530 -8.813 1.00 97.00 97 VAL A C 1
ATOM 750 O O . VAL A 1 97 ? 0.596 6.610 -8.227 1.00 97.00 97 VAL A O 1
ATOM 753 N N . LEU A 1 98 ? 1.771 4.943 -9.192 1.00 94.12 98 LEU A N 1
ATOM 754 C CA . LEU A 1 98 ? 3.092 5.553 -9.102 1.00 94.12 98 LEU A CA 1
ATOM 755 C C . LEU A 1 98 ? 3.275 6.567 -10.229 1.00 94.12 98 LEU A C 1
ATOM 757 O O . LEU A 1 98 ? 3.146 6.236 -11.413 1.00 94.12 98 LEU A O 1
ATOM 761 N N . ASN A 1 99 ? 3.640 7.784 -9.847 1.00 91.38 99 ASN A N 1
ATOM 762 C CA . ASN A 1 99 ? 4.047 8.851 -10.748 1.00 91.38 99 ASN A CA 1
ATOM 763 C C . ASN A 1 99 ? 5.422 9.367 -10.303 1.00 91.38 99 ASN A C 1
ATOM 765 O O . ASN A 1 99 ? 5.777 9.257 -9.128 1.00 91.38 99 ASN A O 1
ATOM 769 N N . ASN A 1 100 ? 6.212 9.919 -11.228 1.00 73.56 100 ASN A N 1
ATOM 770 C CA . ASN A 1 100 ? 7.477 10.556 -10.856 1.00 73.56 100 ASN A CA 1
ATOM 771 C C . ASN A 1 100 ? 7.196 11.626 -9.794 1.00 73.56 100 ASN A C 1
ATOM 773 O O . ASN A 1 100 ? 6.423 12.555 -10.047 1.00 73.56 100 ASN A O 1
ATOM 777 N N . ALA A 1 101 ? 7.805 11.481 -8.616 1.00 60.47 101 ALA A N 1
ATOM 778 C CA . ALA A 1 101 ? 7.850 12.560 -7.646 1.00 60.47 101 ALA A CA 1
ATOM 779 C C . ALA A 1 101 ? 8.774 13.628 -8.245 1.00 60.47 101 ALA A C 1
ATOM 781 O O . ALA A 1 101 ? 9.958 13.371 -8.450 1.00 60.47 101 ALA A O 1
ATOM 782 N N . TYR A 1 102 ? 8.192 14.758 -8.653 1.00 49.09 102 TYR A N 1
ATOM 783 C CA . TYR A 1 102 ? 8.927 15.894 -9.215 1.00 49.09 102 TYR A CA 1
ATOM 784 C C . TYR A 1 102 ? 9.984 16.431 -8.248 1.00 49.09 102 TYR A C 1
ATOM 786 O O . TYR A 1 102 ? 9.678 16.522 -7.036 1.00 49.09 102 TYR A O 1
#

Secondary structure (DSSP, 8-state):
-----------EEEEEEEEETTSPBPPTT-EEEEEETTEEEEEEE--SSS-EEEEE-SS----SEEEEEEEE-SSSEEEEEEEEEE-SSS-EE--EEEEE--

Sequence (102 aa):
MKMVVYCFFSNVQFEGTVKYTIGNPAPFGTIVKVFLNGSLRGQKTLDGTDGHYAIRGDDENFPTGSYRLEADDQIGTFGEVNNVSHTQAPITEQDIVLNNAY

Foldseek 3Di:
DDDPPPPPPQQFQEKEFEEEPVRFGQAFQKKKFKDDPNHTQWIDTDPHRRRIDTTGCPPGDDAFHFMKMKIDSVPQWIWIDGRQGTDPRHHRYDYTYTDGPD